Protein AF-A0A379CAH7-F1 (afdb_monomer_lite)

pLDDT: mean 86.17, std 10.39, range [58.12, 97.25]

Foldseek 3Di:
DVVVVVVVVVVVVVVCVVCVVVVVCVVVVDDDDDPVRVVLLVVLLVVLCVVPPDDPPDDPVSVVVSVVSSVVSSVVVVD

Secondary structure (DSSP, 8-state):
-HHHHHHHHHHHHHHHHHHHHHHHHHHHTPPP--HHHHHHHHHHHHHHHHHS---TT--HHHHHHHHHHHHHHHHHHH-

Structure (mmCIF, N/CA/C/O backbone):
data_AF-A0A379CAH7-F1
#
_entry.id   AF-A0A379CAH7-F1
#
loop_
_atom_site.group_PDB
_atom_site.id
_atom_site.type_symbol
_atom_site.label_atom_id
_atom_site.label_alt_id
_atom_site.label_comp_id
_atom_site.label_asym_id
_atom_site.label_entity_id
_atom_site.label_seq_id
_atom_site.pdbx_PDB_ins_code
_atom_site.Cartn_x
_atom_site.Cartn_y
_atom_site.Cartn_z
_atom_site.occupancy
_atom_site.B_iso_or_equiv
_atom_site.auth_seq_id
_atom_site.auth_comp_id
_atom_site.auth_asym_id
_atom_site.auth_atom_id
_atom_site.pdbx_PDB_model_num
ATOM 1 N N . MET A 1 1 ? -15.297 -20.062 40.352 1.00 58.12 1 MET A N 1
ATOM 2 C CA . MET A 1 1 ? -13.914 -20.164 39.824 1.00 58.12 1 MET A CA 1
ATOM 3 C C . MET A 1 1 ? -13.867 -20.425 38.318 1.00 58.12 1 MET A C 1
ATOM 5 O O . MET A 1 1 ? -13.317 -19.592 37.619 1.00 58.12 1 MET A O 1
ATOM 9 N N . LYS A 1 2 ? -14.492 -21.486 37.779 1.00 69.00 2 LYS A N 1
ATOM 10 C CA . LYS A 1 2 ? -14.461 -21.784 36.326 1.00 69.00 2 LYS A CA 1
ATOM 11 C C . LYS A 1 2 ? -15.040 -20.675 35.425 1.00 69.00 2 LYS A C 1
ATOM 13 O O . LYS A 1 2 ? -14.438 -20.341 34.416 1.00 69.00 2 LYS A O 1
ATOM 18 N N . ILE A 1 3 ? -16.165 -20.071 35.821 1.00 77.81 3 ILE A N 1
ATOM 19 C CA . ILE A 1 3 ? -16.825 -18.996 35.053 1.00 77.81 3 ILE A CA 1
ATOM 20 C C . ILE A 1 3 ? -15.996 -17.703 35.058 1.00 77.81 3 ILE A C 1
ATOM 22 O O . ILE A 1 3 ? -15.824 -17.086 34.017 1.00 77.81 3 ILE A O 1
ATOM 26 N N . ILE A 1 4 ? -15.421 -17.333 36.208 1.00 83.38 4 ILE A N 1
ATOM 27 C CA . ILE A 1 4 ? -14.554 -16.150 36.334 1.00 83.38 4 ILE A CA 1
ATOM 28 C C . ILE A 1 4 ? -13.326 -16.296 35.426 1.00 83.38 4 ILE A C 1
ATOM 30 O O . ILE A 1 4 ? -13.005 -15.368 34.692 1.00 83.38 4 ILE A O 1
ATOM 34 N N . ASN A 1 5 ? -12.703 -17.479 35.389 1.00 79.75 5 ASN A N 1
ATOM 35 C CA . ASN A 1 5 ? -11.571 -17.737 34.495 1.00 79.75 5 ASN A CA 1
ATOM 36 C C . ASN A 1 5 ? -11.961 -17.649 33.011 1.00 79.75 5 ASN A C 1
ATOM 38 O O . ASN A 1 5 ? -11.186 -17.116 32.223 1.00 79.75 5 ASN A O 1
ATOM 42 N N . MET A 1 6 ? -13.158 -18.110 32.624 1.00 83.06 6 MET A N 1
ATOM 43 C CA . MET A 1 6 ? -13.643 -17.940 31.246 1.00 83.06 6 MET A CA 1
ATOM 44 C C . MET A 1 6 ? -13.889 -16.472 30.888 1.00 83.06 6 MET A C 1
ATOM 46 O O . MET A 1 6 ? -13.534 -16.047 29.793 1.00 83.06 6 MET A O 1
ATOM 50 N N . ILE A 1 7 ? -14.452 -15.686 31.809 1.00 86.31 7 ILE A N 1
ATOM 51 C CA . ILE A 1 7 ? -14.692 -14.251 31.599 1.00 86.31 7 ILE A CA 1
ATOM 52 C C . ILE A 1 7 ? -13.363 -13.502 31.437 1.00 86.31 7 ILE A C 1
ATOM 54 O O . ILE A 1 7 ? -13.212 -12.722 30.502 1.00 86.31 7 ILE A O 1
ATOM 58 N N . VAL A 1 8 ? -12.374 -13.779 32.290 1.00 86.25 8 VAL A N 1
ATOM 59 C CA . VAL A 1 8 ? -11.032 -13.180 32.186 1.00 86.25 8 VAL A CA 1
ATOM 60 C C . VAL A 1 8 ? -10.359 -13.554 30.862 1.00 86.25 8 VAL A C 1
ATOM 62 O O . VAL A 1 8 ? -9.774 -12.693 30.208 1.00 86.25 8 VAL A O 1
ATOM 65 N N . MET A 1 9 ? -10.486 -14.809 30.426 1.00 84.56 9 MET A N 1
ATOM 66 C CA . MET A 1 9 ? -9.932 -15.262 29.148 1.00 84.56 9 MET A CA 1
ATOM 67 C C . MET A 1 9 ? -10.584 -14.549 27.952 1.00 84.56 9 MET A C 1
ATOM 69 O O . MET A 1 9 ? -9.881 -14.123 27.040 1.00 84.56 9 MET A O 1
ATOM 73 N N . LEU A 1 10 ? -11.906 -14.358 27.972 1.00 83.44 10 LEU A N 1
ATOM 74 C CA . LEU A 1 10 ? -12.630 -13.614 26.935 1.00 83.44 10 LEU A CA 1
ATOM 75 C C . LEU A 1 10 ? -12.211 -12.141 26.877 1.00 83.44 10 LEU A C 1
ATOM 77 O O . LEU A 1 10 ? -11.989 -11.616 25.789 1.00 83.44 10 LEU A O 1
ATOM 81 N N . ILE A 1 11 ? -12.045 -11.490 28.031 1.00 82.50 11 ILE A N 1
ATOM 82 C CA . ILE A 1 11 ? -11.582 -10.096 28.108 1.00 82.50 11 ILE A CA 1
ATOM 83 C C . ILE A 1 11 ? -10.172 -9.959 27.521 1.00 82.50 11 ILE A C 1
ATOM 85 O O . ILE A 1 11 ? -9.906 -9.021 26.766 1.00 82.50 11 ILE A O 1
ATOM 89 N N . LEU A 1 12 ? -9.277 -10.907 27.814 1.00 80.00 12 LEU A N 1
ATOM 90 C CA . LEU A 1 12 ? -7.932 -10.940 27.237 1.00 80.00 12 LEU A CA 1
ATOM 91 C C . LEU A 1 12 ? -7.976 -11.107 25.713 1.00 80.00 12 LEU A C 1
ATOM 93 O O . LEU A 1 12 ? -7.341 -10.339 25.003 1.00 80.00 12 LEU A O 1
ATOM 97 N N . ILE A 1 13 ? -8.768 -12.045 25.188 1.00 79.75 13 ILE A N 1
ATOM 98 C CA . ILE A 1 13 ? -8.876 -12.270 23.736 1.00 79.75 13 ILE A CA 1
ATOM 99 C C . ILE A 1 13 ? -9.439 -11.033 23.015 1.00 79.75 13 ILE A C 1
ATOM 101 O O . ILE A 1 13 ? -8.912 -10.632 21.976 1.00 79.75 13 ILE A O 1
ATOM 105 N N . MET A 1 14 ? -10.472 -10.392 23.571 1.00 71.69 14 MET A N 1
ATOM 106 C CA . MET A 1 14 ? -11.051 -9.180 22.979 1.00 71.69 14 MET A CA 1
ATOM 107 C C . MET A 1 14 ? -10.066 -8.006 23.003 1.00 71.69 14 MET A C 1
ATOM 109 O O . MET A 1 14 ? -9.913 -7.318 21.995 1.00 71.69 14 MET A O 1
ATOM 113 N N . SER A 1 15 ? -9.347 -7.805 24.110 1.00 70.25 15 SER A N 1
ATOM 114 C CA . SER A 1 15 ? -8.323 -6.753 24.198 1.00 70.25 15 SER A CA 1
ATOM 115 C C . SER A 1 15 ? -7.141 -7.007 23.255 1.00 70.25 15 SER A C 1
ATOM 117 O O . SER A 1 15 ? -6.691 -6.082 22.582 1.00 70.25 15 SER A O 1
ATOM 119 N N . LEU A 1 16 ? -6.712 -8.262 23.098 1.00 68.75 16 LEU A N 1
ATOM 120 C CA . LEU A 1 16 ? -5.690 -8.664 22.126 1.00 68.75 16 LEU A CA 1
ATOM 121 C C . LEU A 1 16 ? -6.101 -8.358 20.676 1.00 68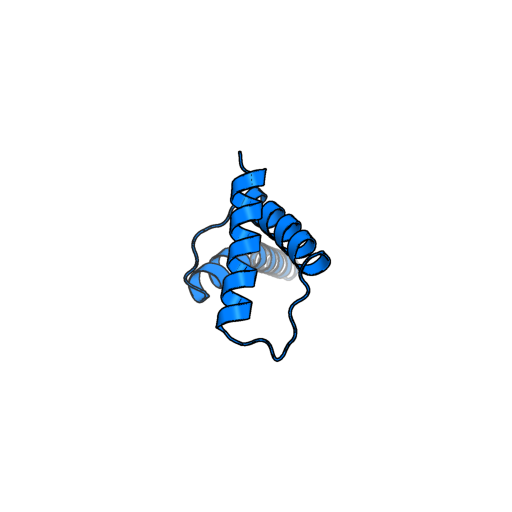.75 16 LEU A C 1
ATOM 123 O O . LEU A 1 16 ? -5.261 -7.911 19.896 1.00 68.75 16 LEU A O 1
ATOM 127 N N . SER A 1 17 ? -7.379 -8.532 20.318 1.00 67.75 17 SER A N 1
ATOM 128 C CA . SER A 1 17 ? -7.860 -8.245 18.957 1.00 67.75 17 SER A CA 1
ATOM 129 C C . SER A 1 17 ? -7.778 -6.757 18.587 1.00 67.75 17 SER A C 1
ATOM 131 O O . SER A 1 17 ? -7.333 -6.428 17.490 1.00 67.75 17 SER A O 1
ATOM 133 N N . GLY A 1 18 ? -8.108 -5.851 19.517 1.00 65.12 18 GLY A N 1
ATOM 134 C CA . GLY A 1 18 ? -7.983 -4.403 19.306 1.00 65.12 18 GLY A CA 1
ATOM 135 C C . GLY A 1 18 ? -6.530 -3.916 19.311 1.00 65.12 18 GLY A C 1
ATOM 136 O O . GLY A 1 18 ? -6.171 -2.985 18.591 1.00 65.12 18 GLY A O 1
ATOM 137 N N . CYS A 1 19 ? -5.663 -4.576 20.081 1.00 69.56 19 CYS A N 1
ATOM 138 C CA . CYS A 1 19 ? -4.235 -4.272 20.107 1.00 69.56 19 CYS A CA 1
ATOM 139 C C . CYS A 1 19 ? -3.488 -4.754 18.857 1.00 69.56 19 CYS A C 1
ATOM 141 O O . CYS A 1 19 ? -2.400 -4.249 18.594 1.00 69.56 19 CYS A O 1
ATOM 143 N N . MET A 1 20 ? -4.032 -5.698 18.084 1.00 73.12 20 MET A N 1
ATOM 144 C CA . MET A 1 20 ? -3.303 -6.322 16.977 1.00 73.12 20 MET A CA 1
ATOM 145 C C . MET A 1 20 ? -2.912 -5.322 15.879 1.00 73.12 20 MET A C 1
ATOM 147 O O . MET A 1 20 ? -1.770 -5.346 15.426 1.00 73.12 20 MET A O 1
ATOM 151 N N . ASP A 1 21 ? -3.803 -4.398 15.498 1.00 69.56 21 ASP A N 1
ATOM 152 C CA . ASP A 1 21 ? -3.499 -3.331 14.522 1.00 69.56 21 ASP A CA 1
ATOM 153 C C . ASP A 1 21 ? -2.402 -2.395 15.056 1.00 69.56 21 ASP A C 1
ATOM 155 O O . ASP A 1 21 ? -1.423 -2.105 14.370 1.00 69.56 21 ASP A O 1
ATOM 159 N N . THR A 1 22 ? -2.488 -2.024 16.337 1.00 72.25 22 THR A N 1
ATOM 160 C CA . THR A 1 22 ? -1.495 -1.162 16.995 1.00 72.25 22 THR A CA 1
ATOM 161 C C . THR A 1 22 ? -0.129 -1.842 17.123 1.00 72.25 22 THR A C 1
ATOM 163 O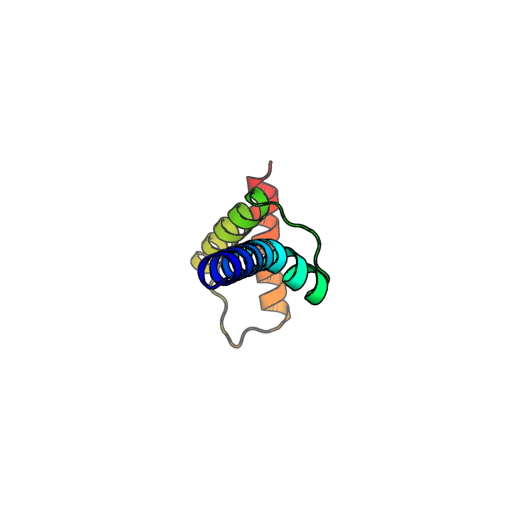 O . THR A 1 22 ? 0.891 -1.206 16.865 1.00 72.25 22 THR A O 1
ATOM 166 N N . ILE A 1 23 ? -0.088 -3.128 17.486 1.00 73.06 23 ILE A N 1
ATOM 167 C CA . ILE A 1 23 ? 1.146 -3.921 17.599 1.00 73.06 23 ILE A CA 1
ATOM 168 C C . ILE A 1 23 ? 1.771 -4.122 16.218 1.00 73.06 23 ILE A C 1
ATOM 170 O O . ILE A 1 23 ? 2.972 -3.918 16.063 1.00 73.06 23 ILE A O 1
ATOM 174 N N . THR A 1 24 ? 0.966 -4.465 15.211 1.00 70.62 24 THR A N 1
ATOM 175 C CA . THR A 1 24 ? 1.427 -4.645 13.826 1.00 70.62 24 THR A CA 1
ATOM 176 C C . THR A 1 24 ? 1.990 -3.339 13.270 1.00 70.62 24 THR A C 1
ATOM 178 O O . THR A 1 24 ? 3.057 -3.333 12.662 1.00 70.62 24 THR A O 1
ATOM 181 N N . ARG A 1 25 ? 1.336 -2.206 13.547 1.00 73.69 25 ARG A N 1
ATOM 182 C CA . ARG A 1 25 ? 1.835 -0.871 13.198 1.00 73.69 25 ARG A CA 1
ATOM 183 C C . ARG A 1 25 ? 3.146 -0.536 13.909 1.00 73.69 25 ARG A C 1
ATOM 185 O O . ARG A 1 25 ? 4.067 -0.046 13.263 1.00 73.69 25 ARG A O 1
ATOM 192 N N . ALA A 1 26 ? 3.241 -0.816 15.212 1.00 75.12 26 ALA A N 1
ATOM 193 C CA . ALA A 1 26 ? 4.457 -0.591 15.995 1.00 75.12 26 ALA A CA 1
ATOM 194 C C . ALA A 1 26 ? 5.637 -1.430 15.480 1.00 75.12 26 ALA A C 1
ATOM 196 O O . ALA A 1 26 ? 6.756 -0.931 15.414 1.00 75.12 26 ALA A O 1
ATOM 197 N N . TRP A 1 27 ? 5.378 -2.672 15.066 1.00 76.19 27 TRP A N 1
ATOM 198 C CA . TRP A 1 27 ? 6.374 -3.552 14.455 1.00 76.19 27 TRP A CA 1
ATOM 199 C C . TRP A 1 27 ? 6.793 -3.109 13.048 1.00 76.19 27 TRP A C 1
ATOM 201 O O . TRP A 1 27 ? 7.974 -3.176 12.722 1.00 76.19 27 TRP A O 1
ATOM 211 N N . ASN A 1 28 ? 5.853 -2.631 12.227 1.00 75.69 28 ASN A N 1
ATOM 212 C CA . ASN A 1 28 ? 6.120 -2.197 10.850 1.00 75.69 28 ASN A CA 1
ATOM 213 C C . ASN A 1 28 ? 6.622 -0.743 10.742 1.00 75.69 28 ASN A C 1
ATOM 215 O O . ASN A 1 28 ? 6.958 -0.300 9.647 1.00 75.69 28 ASN A O 1
ATOM 219 N N . GLY A 1 29 ? 6.654 0.014 11.846 1.00 73.81 29 GLY A N 1
ATOM 220 C CA . GLY A 1 29 ? 7.133 1.402 11.882 1.00 73.81 29 GLY A CA 1
ATOM 221 C C . GLY A 1 29 ? 6.275 2.404 11.095 1.00 73.81 29 GLY A C 1
ATOM 222 O O . GLY A 1 29 ? 6.758 3.481 10.751 1.00 73.81 29 GLY A O 1
ATOM 223 N N . GLY A 1 30 ? 5.025 2.056 10.778 1.00 73.50 30 GLY A N 1
ATOM 224 C CA . GLY A 1 30 ? 4.155 2.854 9.909 1.00 73.50 30 GLY A CA 1
ATOM 225 C C . GLY A 1 30 ? 3.310 3.900 10.652 1.00 73.50 30 GLY A C 1
ATOM 226 O O . GLY A 1 30 ? 3.006 3.723 11.837 1.00 73.50 30 GLY A O 1
ATOM 227 N N . PRO A 1 31 ? 2.882 4.982 9.973 1.00 75.31 31 PRO A N 1
ATOM 228 C CA . PRO A 1 31 ? 1.907 5.919 10.521 1.00 75.31 31 PRO A CA 1
ATOM 229 C C . PRO A 1 31 ? 0.538 5.252 10.710 1.00 75.31 31 PRO A C 1
ATOM 231 O O . PRO A 1 31 ? 0.243 4.198 10.143 1.00 75.31 31 PRO A O 1
ATOM 234 N N . TYR A 1 32 ? -0.317 5.866 11.531 1.00 79.44 32 TYR A N 1
ATOM 235 C CA . TYR A 1 32 ? -1.726 5.483 11.559 1.00 79.44 32 TYR A CA 1
ATOM 236 C C . TYR A 1 32 ? -2.382 5.885 10.237 1.00 79.44 32 TYR A C 1
ATOM 238 O O . TYR A 1 32 ? -2.247 7.029 9.816 1.00 79.44 32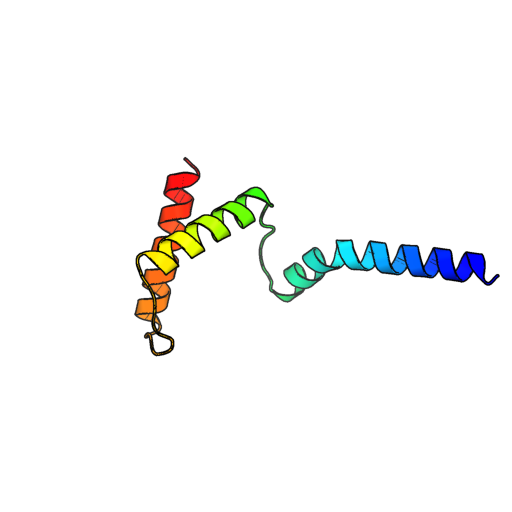 TYR A O 1
ATOM 246 N N . ILE A 1 33 ? -3.091 4.938 9.626 1.00 79.94 33 ILE A N 1
ATOM 247 C CA . ILE A 1 33 ? -3.900 5.137 8.425 1.00 79.94 33 ILE A CA 1
ATOM 248 C C . ILE A 1 33 ? -5.354 4.947 8.855 1.00 79.94 33 ILE A C 1
ATOM 250 O O . ILE A 1 33 ? -5.693 3.912 9.438 1.00 79.94 33 ILE A O 1
ATOM 254 N N . SER A 1 34 ? -6.192 5.948 8.609 1.00 85.62 34 SER A N 1
ATOM 255 C CA . SER A 1 34 ? -7.626 5.886 8.897 1.00 85.62 34 SER A CA 1
ATOM 256 C C . SER A 1 34 ? -8.324 4.837 8.031 1.00 85.62 34 SER A C 1
ATOM 258 O O . SER A 1 34 ? -7.858 4.499 6.945 1.00 85.62 34 SER A O 1
ATOM 260 N N . ASP A 1 35 ? -9.483 4.345 8.471 1.00 88.00 35 ASP A N 1
ATOM 261 C CA . ASP A 1 35 ? -10.259 3.373 7.686 1.00 88.00 35 ASP A CA 1
ATOM 262 C C . ASP A 1 35 ? -10.625 3.911 6.295 1.00 88.00 35 ASP A C 1
ATOM 264 O O . ASP A 1 35 ? -10.586 3.169 5.317 1.00 88.00 35 ASP A O 1
ATOM 268 N N . LYS A 1 36 ? -10.874 5.225 6.187 1.00 88.50 36 LYS A N 1
ATOM 269 C CA . LYS A 1 3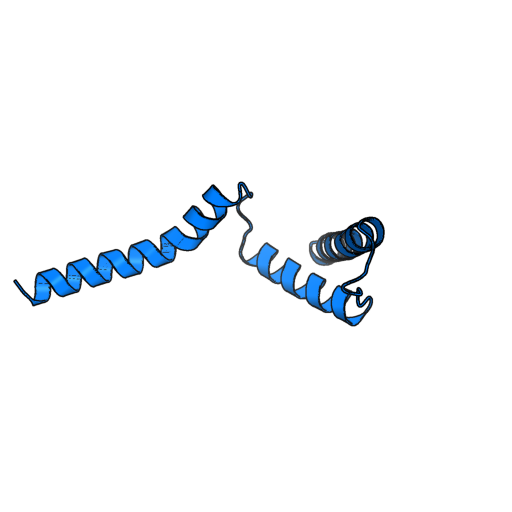6 ? -11.117 5.905 4.908 1.00 88.50 36 LYS A CA 1
ATOM 270 C C . LYS A 1 36 ? -9.902 5.831 3.980 1.00 88.50 36 LYS A C 1
ATOM 272 O O . LYS A 1 36 ? -10.059 5.576 2.792 1.00 88.50 36 LYS A O 1
ATOM 277 N N . GLU A 1 37 ? -8.701 6.062 4.503 1.00 88.44 37 GLU A N 1
ATOM 278 C CA . GLU A 1 37 ? -7.465 5.962 3.718 1.00 88.44 37 GLU A CA 1
ATOM 279 C C . GLU A 1 37 ? -7.167 4.504 3.330 1.00 88.44 37 GLU A C 1
ATOM 281 O O . GLU A 1 37 ? -6.769 4.250 2.197 1.00 88.44 37 GLU A O 1
ATOM 286 N N . LYS A 1 38 ? -7.437 3.532 4.216 1.00 89.12 38 LYS A N 1
ATOM 287 C CA . LYS A 1 38 ? -7.317 2.094 3.901 1.00 89.12 38 LYS A CA 1
ATOM 288 C C . LYS A 1 38 ? -8.259 1.686 2.764 1.00 89.12 38 LYS A C 1
ATOM 290 O O . LYS A 1 38 ? -7.852 0.969 1.851 1.00 89.12 38 LYS A O 1
ATOM 295 N N . GLU A 1 39 ? -9.512 2.133 2.813 1.00 93.94 39 GLU A N 1
ATOM 296 C CA . GLU A 1 39 ? -10.503 1.864 1.768 1.00 93.94 39 GLU A CA 1
ATOM 297 C C . GLU A 1 39 ? -10.111 2.524 0.440 1.00 93.94 39 GLU A C 1
ATOM 299 O O . GLU A 1 39 ? -10.156 1.877 -0.608 1.00 93.94 39 GLU A O 1
ATOM 304 N N . LEU A 1 40 ? -9.654 3.779 0.486 1.00 94.88 40 LEU A N 1
ATOM 305 C CA . LEU A 1 40 ? -9.191 4.505 -0.695 1.00 94.88 40 LEU A CA 1
ATOM 306 C C . LEU A 1 40 ? -8.000 3.806 -1.365 1.00 94.88 40 LEU A C 1
ATOM 308 O O . LEU A 1 40 ? -8.030 3.590 -2.579 1.00 94.88 40 LEU A O 1
ATOM 312 N N . TYR A 1 41 ? -7.013 3.378 -0.572 1.00 93.75 41 TYR A N 1
ATOM 313 C CA . TYR A 1 41 ? -5.884 2.583 -1.053 1.00 93.75 41 TYR A CA 1
ATOM 314 C C . TYR A 1 41 ? -6.358 1.307 -1.746 1.00 93.75 41 TYR A C 1
ATOM 316 O O . TYR A 1 41 ? -5.914 1.004 -2.851 1.00 93.75 41 TYR A O 1
ATOM 324 N N . HIS A 1 42 ? -7.295 0.568 -1.144 1.00 95.25 42 HIS A N 1
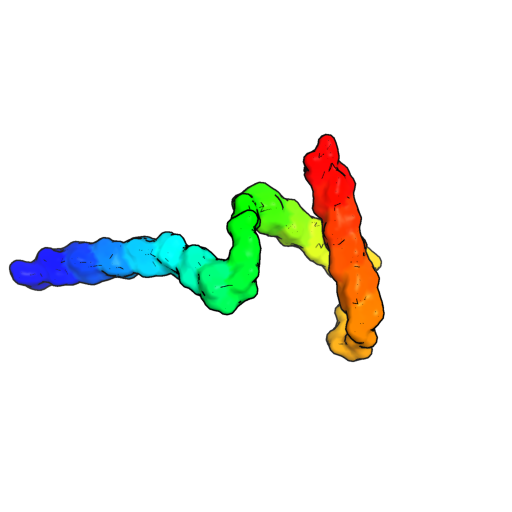ATOM 325 C CA . HIS A 1 42 ? -7.827 -0.659 -1.739 1.00 95.25 42 HIS A CA 1
ATOM 326 C C . HIS A 1 42 ? -8.514 -0.418 -3.087 1.00 95.25 42 HIS A C 1
ATOM 328 O O . HIS A 1 42 ? -8.293 -1.184 -4.028 1.00 95.25 42 HIS A O 1
ATOM 334 N N . ILE A 1 43 ? -9.312 0.646 -3.199 1.00 96.56 43 ILE A N 1
ATOM 335 C CA . ILE A 1 43 ? -9.969 1.027 -4.456 1.00 96.56 43 ILE A CA 1
ATOM 336 C C . ILE A 1 43 ? -8.919 1.337 -5.527 1.00 96.56 43 ILE A C 1
ATOM 338 O O . ILE A 1 43 ? -8.976 0.783 -6.627 1.00 96.56 43 ILE A O 1
ATOM 342 N N . CYS A 1 44 ? -7.943 2.185 -5.205 1.00 97.25 44 CYS A N 1
ATOM 343 C CA . CYS A 1 44 ? -6.909 2.596 -6.150 1.00 97.25 44 CYS A CA 1
ATOM 344 C C . CYS A 1 44 ? -5.969 1.452 -6.535 1.00 97.25 44 CYS A C 1
ATOM 346 O O . CYS A 1 44 ? -5.612 1.316 -7.704 1.00 97.25 44 CYS A O 1
ATOM 348 N N . PHE A 1 45 ? -5.622 0.582 -5.590 1.00 96.31 45 PHE A N 1
ATOM 349 C CA . PHE A 1 45 ? -4.841 -0.620 -5.851 1.00 96.31 45 PHE A CA 1
ATOM 350 C C . PHE A 1 45 ? -5.538 -1.528 -6.869 1.00 96.31 45 PHE A C 1
ATOM 352 O O . PHE A 1 45 ? -4.914 -1.934 -7.848 1.00 96.31 45 PHE A O 1
ATOM 359 N N . GLU A 1 46 ? -6.827 -1.830 -6.683 1.00 97.06 46 GLU A N 1
ATOM 360 C CA . GLU A 1 46 ? -7.569 -2.692 -7.611 1.00 97.06 46 GLU A CA 1
ATOM 361 C C . GLU A 1 46 ? -7.790 -2.022 -8.978 1.00 97.06 46 GLU A C 1
ATOM 363 O O . GLU A 1 46 ? -7.693 -2.688 -10.012 1.00 97.06 46 GLU A O 1
ATOM 368 N N . GLU A 1 47 ? -8.010 -0.705 -9.015 1.00 96.62 47 GLU A N 1
ATOM 369 C CA . GLU A 1 47 ? -8.128 0.056 -10.264 1.00 96.62 47 GLU A CA 1
ATOM 370 C C . GLU A 1 47 ? -6.819 0.027 -11.069 1.00 96.62 47 GLU A C 1
ATOM 372 O O . GLU A 1 47 ? -6.810 -0.346 -12.248 1.00 96.62 47 GLU A O 1
ATOM 377 N N . VAL A 1 48 ? -5.694 0.344 -10.425 1.00 96.56 48 VAL A N 1
ATOM 378 C CA . VAL A 1 48 ? -4.373 0.334 -11.064 1.00 96.56 48 VAL A CA 1
ATOM 379 C C . VAL A 1 48 ? -3.969 -1.085 -11.454 1.00 96.56 48 VAL A C 1
ATOM 381 O O . VAL A 1 48 ? -3.479 -1.287 -12.559 1.00 96.56 48 VAL A O 1
ATOM 384 N N . LYS A 1 49 ? -4.231 -2.096 -10.622 1.00 95.69 49 LYS A N 1
ATOM 385 C CA . LYS A 1 49 ? -3.967 -3.510 -10.944 1.00 95.69 49 LYS A CA 1
ATOM 386 C C . LYS A 1 49 ? -4.735 -3.987 -12.169 1.00 95.69 49 LYS A C 1
ATOM 388 O O . LYS A 1 49 ? -4.183 -4.729 -12.980 1.00 95.69 49 LYS A O 1
ATOM 393 N N . LYS A 1 50 ? -5.994 -3.571 -12.309 1.00 96.25 50 LYS A N 1
ATOM 394 C CA . LYS A 1 50 ? -6.836 -3.926 -13.454 1.00 96.25 50 LYS A CA 1
ATOM 395 C C . LYS A 1 50 ? -6.355 -3.263 -14.746 1.00 96.25 50 LYS A C 1
ATOM 397 O O . LYS A 1 50 ? -6.339 -3.917 -15.786 1.00 96.25 50 LYS A O 1
ATOM 402 N N . ASN A 1 51 ? -5.985 -1.986 -14.681 1.00 95.88 51 ASN A N 1
ATOM 403 C CA . ASN A 1 51 ? -5.624 -1.193 -15.860 1.00 95.88 51 ASN A CA 1
ATOM 404 C C . ASN A 1 51 ? -4.145 -1.340 -16.256 1.00 95.88 51 ASN A C 1
ATOM 406 O O . ASN A 1 51 ? -3.804 -1.262 -17.434 1.00 95.88 51 ASN A O 1
ATOM 410 N N . TYR A 1 52 ? -3.276 -1.583 -15.278 1.00 94.00 52 TYR A N 1
ATOM 411 C CA . TYR A 1 52 ? -1.826 -1.664 -15.414 1.00 94.00 52 TYR A CA 1
ATOM 412 C C . TYR A 1 52 ? -1.304 -2.902 -14.671 1.00 94.00 52 TYR A C 1
ATOM 414 O O . TYR A 1 52 ? -0.656 -2.770 -13.634 1.00 94.00 52 TYR A O 1
ATOM 422 N N . PRO A 1 53 ? -1.585 -4.127 -15.140 1.00 92.75 53 PRO A N 1
ATOM 423 C CA . PRO A 1 53 ? -1.072 -5.325 -14.486 1.00 92.75 53 PRO A CA 1
ATOM 424 C C . PRO A 1 53 ? 0.462 -5.323 -14.497 1.00 92.75 53 PRO A C 1
ATOM 426 O O . PRO A 1 53 ? 1.088 -5.072 -15.528 1.00 92.75 53 PRO A O 1
ATOM 429 N N . ILE A 1 54 ? 1.073 -5.619 -13.350 1.00 92.38 54 ILE A N 1
ATOM 430 C CA . ILE A 1 54 ? 2.527 -5.729 -13.210 1.00 92.38 54 ILE A CA 1
ATOM 431 C C . ILE A 1 54 ? 2.944 -7.200 -13.107 1.00 92.38 54 ILE A C 1
ATOM 433 O O . ILE A 1 54 ? 2.300 -7.996 -12.427 1.00 92.38 54 ILE A O 1
ATOM 437 N N . SER A 1 55 ? 4.012 -7.571 -13.814 1.00 91.56 55 SER A N 1
ATOM 438 C CA . SER A 1 55 ? 4.576 -8.926 -13.786 1.00 91.56 55 SER A CA 1
ATOM 439 C C . SER A 1 55 ? 5.328 -9.192 -12.481 1.00 91.56 55 SER A C 1
ATOM 441 O O . SER A 1 55 ? 5.958 -8.291 -11.935 1.00 91.56 55 SER A O 1
ATOM 443 N N . GLU A 1 56 ? 5.369 -10.443 -12.021 1.00 89.88 56 GLU A N 1
ATOM 444 C CA . GLU A 1 56 ? 6.224 -10.838 -10.890 1.00 89.88 56 GLU A CA 1
ATOM 445 C C . GLU A 1 56 ? 7.712 -10.558 -11.167 1.00 89.88 56 GLU A C 1
ATOM 447 O O . GLU A 1 56 ? 8.449 -10.164 -10.261 1.00 89.88 56 GLU A O 1
ATOM 452 N N . ASN A 1 57 ? 8.124 -10.653 -12.436 1.00 94.31 57 ASN A N 1
ATOM 453 C CA . ASN A 1 57 ? 9.488 -10.385 -12.900 1.00 94.31 57 ASN A CA 1
ATOM 454 C C . ASN A 1 57 ? 9.758 -8.898 -13.193 1.00 94.31 57 ASN A C 1
ATOM 456 O O . ASN A 1 57 ? 10.784 -8.568 -13.785 1.00 94.31 57 ASN A O 1
ATOM 460 N N . SER A 1 58 ? 8.839 -7.999 -12.827 1.00 93.88 58 SER A N 1
ATOM 461 C CA . SER A 1 58 ? 9.020 -6.560 -13.008 1.00 93.88 58 SER A CA 1
ATOM 462 C C . SER A 1 58 ? 10.274 -6.063 -12.293 1.00 93.88 58 SER A C 1
ATOM 464 O O . SER A 1 58 ? 10.530 -6.426 -11.139 1.00 93.88 58 SER A O 1
ATOM 466 N N . THR A 1 59 ? 10.978 -5.143 -12.929 1.00 96.56 59 THR A N 1
ATOM 467 C CA . THR A 1 59 ? 12.065 -4.387 -12.315 1.00 96.56 59 THR A CA 1
ATOM 468 C C . THR A 1 59 ? 11.560 -3.528 -11.156 1.00 96.56 59 THR A C 1
ATOM 470 O O . THR A 1 59 ? 10.392 -3.142 -11.082 1.00 96.56 59 THR A O 1
ATOM 473 N N . GLU A 1 60 ? 12.472 -3.151 -10.264 1.00 95.31 60 GLU A N 1
ATOM 474 C CA . GLU A 1 60 ? 12.175 -2.215 -9.177 1.00 95.31 60 GLU A CA 1
ATOM 475 C C . GLU A 1 60 ? 11.598 -0.890 -9.699 1.00 95.31 60 GLU A C 1
ATOM 477 O O . GLU A 1 60 ? 10.638 -0.361 -9.144 1.00 95.31 60 GLU A O 1
ATOM 482 N N . ARG A 1 61 ? 12.118 -0.384 -10.824 1.00 96.06 61 ARG A N 1
ATOM 483 C CA . ARG A 1 61 ? 11.623 0.846 -11.455 1.00 96.06 61 ARG A CA 1
ATOM 484 C C . ARG A 1 61 ? 10.165 0.721 -11.891 1.00 96.06 61 ARG A C 1
ATOM 486 O O . ARG A 1 61 ? 9.394 1.657 -11.693 1.00 96.06 61 ARG A O 1
ATOM 493 N N . GLU A 1 62 ? 9.789 -0.406 -12.485 1.00 94.56 62 GLU A N 1
ATOM 494 C CA . GLU A 1 62 ? 8.404 -0.659 -12.892 1.00 94.56 62 GLU A CA 1
ATOM 495 C C . GLU A 1 62 ? 7.483 -0.732 -11.676 1.00 94.56 62 GLU A C 1
ATOM 497 O O . GLU A 1 62 ? 6.425 -0.106 -11.688 1.00 94.56 62 GLU A O 1
ATOM 502 N N . ARG A 1 63 ? 7.918 -1.384 -10.590 1.00 94.31 63 ARG A N 1
ATOM 503 C CA . ARG A 1 63 ? 7.167 -1.418 -9.323 1.00 94.31 63 ARG A CA 1
ATOM 504 C C . ARG A 1 63 ? 6.993 -0.028 -8.721 1.00 94.31 63 ARG A C 1
ATOM 506 O O . ARG A 1 63 ? 5.896 0.317 -8.298 1.00 94.31 63 ARG A O 1
ATOM 513 N N . LEU A 1 64 ? 8.036 0.800 -8.731 1.00 95.69 64 LEU A N 1
ATOM 514 C CA . LEU A 1 64 ? 7.956 2.180 -8.246 1.00 95.69 64 LEU A CA 1
ATOM 515 C C . LEU A 1 64 ? 7.018 3.039 -9.098 1.00 95.69 64 LEU A C 1
ATOM 517 O O . LEU A 1 64 ? 6.262 3.839 -8.556 1.00 95.69 64 LEU A O 1
ATOM 521 N N . ASN A 1 65 ? 7.038 2.878 -10.422 1.00 95.94 65 ASN A N 1
ATOM 522 C CA . ASN A 1 65 ? 6.097 3.574 -11.300 1.00 95.94 65 ASN A CA 1
ATOM 523 C C . ASN A 1 65 ? 4.657 3.112 -11.062 1.00 95.94 65 ASN A C 1
ATOM 525 O O . ASN A 1 65 ? 3.748 3.932 -11.063 1.00 95.94 65 ASN A O 1
ATOM 529 N N . TRP A 1 66 ? 4.462 1.824 -10.798 1.00 96.19 66 TRP A N 1
ATOM 530 C CA . TRP A 1 66 ? 3.161 1.266 -10.459 1.00 96.19 66 TRP A CA 1
ATOM 531 C C . TRP A 1 66 ? 2.616 1.823 -9.138 1.00 96.19 66 TRP A C 1
ATOM 533 O O . TRP A 1 66 ? 1.471 2.257 -9.074 1.00 96.19 66 TRP A O 1
ATOM 543 N N . ILE A 1 67 ? 3.466 1.925 -8.112 1.00 95.38 67 ILE A N 1
ATOM 544 C CA . ILE A 1 67 ? 3.115 2.568 -6.837 1.00 95.38 67 ILE A CA 1
ATOM 545 C C . ILE A 1 67 ? 2.750 4.044 -7.048 1.00 95.38 67 ILE A C 1
ATOM 547 O O . ILE A 1 67 ? 1.777 4.513 -6.466 1.00 95.38 67 ILE A O 1
ATOM 551 N N . LYS A 1 68 ? 3.470 4.777 -7.908 1.00 96.81 68 LYS A N 1
ATOM 552 C CA . LYS A 1 68 ? 3.128 6.177 -8.224 1.00 96.81 68 LYS A CA 1
ATOM 553 C C . LYS A 1 68 ? 1.729 6.322 -8.820 1.00 96.81 68 LYS A C 1
ATOM 555 O O . LYS A 1 68 ? 1.054 7.286 -8.485 1.00 96.81 68 LYS A O 1
ATOM 560 N N . LEU A 1 69 ? 1.289 5.382 -9.660 1.00 97.12 69 LEU A N 1
ATOM 561 C CA . LEU A 1 69 ? -0.070 5.397 -10.214 1.00 97.12 69 LEU A CA 1
ATOM 562 C C . LEU A 1 69 ? -1.131 5.229 -9.119 1.00 97.12 69 LEU A C 1
ATOM 564 O O . LEU A 1 69 ? -2.171 5.878 -9.174 1.00 97.12 69 LEU A O 1
ATOM 568 N N . ILE A 1 70 ? -0.861 4.398 -8.107 1.00 96.31 70 ILE A N 1
ATOM 569 C CA . ILE A 1 70 ? -1.765 4.238 -6.957 1.00 96.31 70 ILE A CA 1
ATOM 570 C C . ILE A 1 70 ? -1.851 5.545 -6.174 1.00 96.31 70 ILE A C 1
ATOM 572 O O . ILE A 1 70 ? -2.952 6.029 -5.940 1.00 96.31 70 ILE A O 1
ATOM 576 N N . VAL A 1 71 ? -0.707 6.148 -5.839 1.00 95.31 71 VAL A N 1
ATOM 577 C CA . VAL A 1 71 ? -0.664 7.421 -5.098 1.00 95.31 71 VAL A CA 1
ATOM 578 C C . VAL A 1 71 ? -1.392 8.532 -5.861 1.00 95.31 71 VAL A C 1
ATOM 580 O O . VAL A 1 71 ? -2.171 9.273 -5.274 1.00 95.31 71 VAL A O 1
ATOM 583 N N . GLN A 1 72 ? -1.207 8.615 -7.181 1.00 96.81 72 GLN A N 1
ATOM 584 C CA . GLN A 1 72 ? -1.935 9.574 -8.018 1.00 96.81 72 GLN A CA 1
ATOM 585 C C . GLN A 1 72 ? -3.450 9.354 -7.964 1.00 96.81 72 GLN A C 1
ATOM 587 O O . GLN A 1 72 ? -4.198 10.313 -7.801 1.00 96.81 72 GLN A O 1
ATOM 592 N N . CYS A 1 73 ? -3.907 8.103 -8.034 1.00 96.88 73 CYS A N 1
ATOM 593 C CA . CYS A 1 73 ? -5.324 7.779 -7.890 1.00 96.88 73 CYS A CA 1
ATOM 594 C C . CYS A 1 73 ? -5.883 8.215 -6.524 1.00 96.88 73 CYS A C 1
ATOM 596 O O . CYS A 1 73 ? -6.992 8.753 -6.452 1.00 96.88 73 CYS A O 1
ATOM 598 N N . GLU A 1 74 ? -5.127 8.020 -5.440 1.00 95.50 74 GLU A N 1
ATOM 599 C CA . GLU A 1 74 ? -5.531 8.459 -4.100 1.00 95.50 74 GLU A 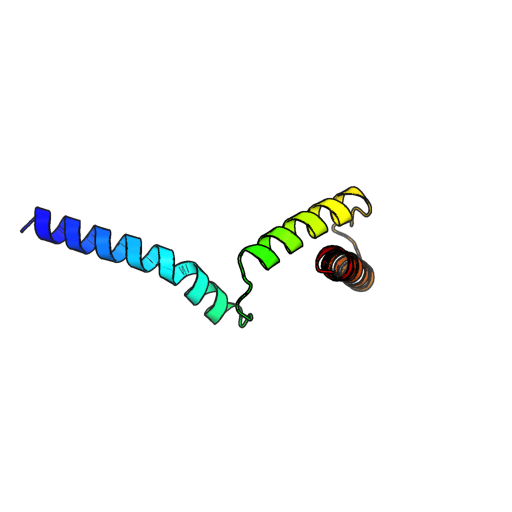CA 1
ATOM 600 C C . GLU A 1 74 ? -5.640 9.987 -4.018 1.00 95.50 74 GLU A C 1
ATOM 602 O O . GLU A 1 74 ? -6.629 10.513 -3.503 1.00 95.50 74 GLU A O 1
ATOM 607 N N . GLU A 1 75 ? -4.664 10.716 -4.563 1.00 94.75 75 GLU A N 1
ATOM 608 C CA . GLU A 1 75 ? -4.673 12.184 -4.627 1.00 94.75 75 GLU A CA 1
ATOM 609 C C . GLU A 1 75 ? -5.849 12.726 -5.455 1.00 94.75 75 GLU A C 1
ATOM 611 O O . GLU A 1 75 ? -6.472 13.720 -5.080 1.00 94.75 75 GLU A O 1
ATOM 616 N N . GLU A 1 76 ? -6.184 12.070 -6.567 1.00 94.69 76 GLU A N 1
ATOM 617 C CA . GLU A 1 76 ? -7.300 12.461 -7.433 1.00 94.69 76 GLU A CA 1
ATOM 618 C C . GLU A 1 76 ? -8.661 12.234 -6.773 1.00 94.69 76 GLU A C 1
ATOM 620 O O . GLU A 1 76 ? -9.542 13.085 -6.884 1.00 94.69 76 GLU A O 1
ATOM 625 N N . LYS A 1 77 ? -8.842 11.107 -6.077 1.00 93.31 77 LYS A N 1
ATOM 626 C CA . LYS A 1 77 ? -10.121 10.731 -5.450 1.00 93.31 77 LYS A CA 1
ATOM 627 C C . LYS A 1 77 ? -10.310 11.291 -4.037 1.00 93.31 77 LYS A C 1
ATOM 629 O O . LYS A 1 77 ? -11.413 11.221 -3.498 1.00 93.31 77 LYS A O 1
ATOM 634 N N . SER A 1 78 ? -9.250 11.803 -3.414 1.00 87.38 78 SER A N 1
ATOM 635 C CA . SER A 1 78 ? -9.326 12.479 -2.112 1.00 87.38 78 SER A CA 1
ATOM 636 C C . SER A 1 78 ? -9.715 13.959 -2.211 1.00 87.38 78 SER A C 1
ATOM 638 O O . SER A 1 78 ? -10.090 14.539 -1.187 1.00 87.38 78 SER A O 1
ATOM 640 N N . ARG A 1 79 ? -9.642 14.549 -3.413 1.00 79.75 79 ARG A N 1
ATOM 641 C CA . ARG A 1 79 ? -10.069 15.920 -3.731 1.00 79.75 79 ARG A CA 1
ATOM 642 C C . ARG A 1 79 ? -11.573 16.004 -3.994 1.00 79.75 79 ARG A C 1
ATOM 644 O O . ARG A 1 79 ? -12.159 17.021 -3.563 1.00 79.75 79 ARG A O 1
#

Sequence (79 aa):
MKIINMIVMLILIMSLSGCMDTITRAWNGGPYISDKEKELYHICFEEVKKNYPISENSTERERLNWIKLIVQCEEEKSR

Organism: NCBI:txid146806

Radius of gyration: 19.47 Å; chains: 1; bounding box: 29×38×56 Å